Protein AF-F9N603-F1 (afdb_monomer)

Solvent-accessible surface area (backbone atoms only — not comparable to full-atom values): 3821 Å² total; per-residue (Å²): 132,86,81,83,80,68,84,57,65,34,43,38,67,56,42,14,68,74,68,75,48,56,59,73,58,24,48,52,49,34,52,51,54,36,53,55,38,44,75,71,73,41,90,72,50,92,72,33,39,52,43,68,60,53,32,56,75,70,66,67,56,84,132

Secondary structure (DSSP, 8-state):
---TTSPPEE-HHHHHHHHT--HHHHHHHHHHHHHHHHHTT---BTTBEEHHHHHHHTT-S--

Structure (mmCIF, N/CA/C/O backbone):
data_AF-F9N603-F1
#
_entry.id   AF-F9N603-F1
#
loop_
_atom_site.group_PDB
_atom_site.id
_atom_site.type_symbol
_atom_site.label_atom_id
_atom_site.label_alt_id
_atom_site.label_comp_id
_atom_site.label_asym_id
_atom_site.label_entity_id
_atom_site.label_seq_id
_atom_site.pdbx_PDB_ins_code
_atom_site.Cartn_x
_atom_site.Cartn_y
_atom_site.Cartn_z
_atom_site.occupancy
_atom_site.B_iso_or_equiv
_atom_site.auth_seq_id
_atom_site.auth_comp_id
_atom_site.auth_asym_id
_atom_site.auth_atom_id
_atom_site.pdbx_PDB_model_num
ATOM 1 N N . MET A 1 1 ? 14.002 21.746 8.918 1.00 39.59 1 MET A N 1
ATOM 2 C CA . MET A 1 1 ? 12.664 21.467 8.347 1.00 39.59 1 MET A CA 1
ATOM 3 C C . MET A 1 1 ? 12.293 20.025 8.661 1.00 39.59 1 MET A C 1
ATOM 5 O O . MET A 1 1 ? 12.948 19.122 8.156 1.00 39.59 1 MET A O 1
ATOM 9 N N . ASN A 1 2 ? 11.308 19.802 9.534 1.00 41.50 2 ASN A N 1
ATOM 10 C CA . ASN A 1 2 ? 10.819 18.457 9.852 1.00 41.50 2 ASN A CA 1
ATOM 11 C C . ASN A 1 2 ? 10.170 17.845 8.600 1.00 41.50 2 ASN A C 1
ATOM 13 O O . ASN A 1 2 ? 9.116 18.301 8.172 1.00 41.50 2 ASN A O 1
ATOM 17 N N . LYS A 1 3 ? 10.777 16.802 8.022 1.00 47.22 3 LYS A N 1
ATOM 18 C CA . LYS A 1 3 ? 10.261 16.052 6.856 1.00 47.22 3 LYS A CA 1
ATOM 19 C C . LYS A 1 3 ? 9.007 15.199 7.171 1.00 47.22 3 LYS A C 1
ATOM 21 O O . LYS A 1 3 ? 8.646 14.332 6.386 1.00 47.22 3 LYS A O 1
ATOM 26 N N . ASN A 1 4 ? 8.325 15.442 8.293 1.00 52.56 4 ASN A N 1
ATOM 27 C CA . 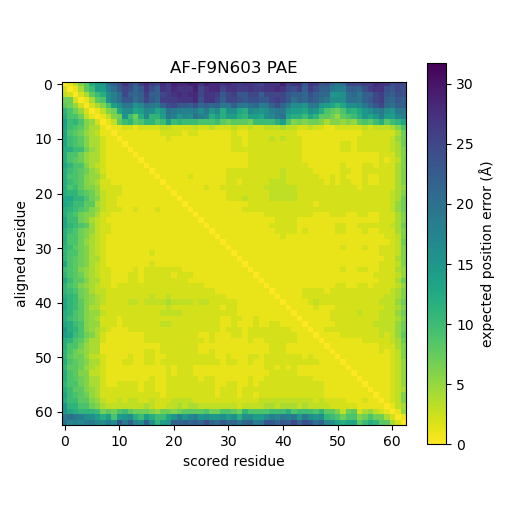ASN A 1 4 ? 7.352 14.523 8.901 1.00 52.56 4 ASN A CA 1
ATOM 28 C C . ASN A 1 4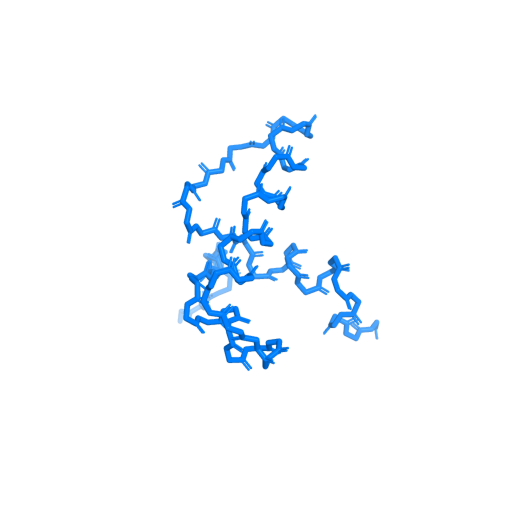 ? 5.870 14.854 8.640 1.00 52.56 4 ASN A C 1
ATOM 30 O O . ASN A 1 4 ? 5.022 14.493 9.447 1.00 52.56 4 ASN A O 1
ATOM 34 N N . LEU A 1 5 ? 5.524 15.516 7.532 1.00 55.53 5 LEU A N 1
ATOM 35 C CA . LEU A 1 5 ? 4.111 15.801 7.210 1.00 55.53 5 LEU A CA 1
ATOM 36 C C . LEU A 1 5 ? 3.648 15.288 5.843 1.00 55.53 5 LEU A C 1
ATOM 38 O O . LEU A 1 5 ? 2.448 15.271 5.588 1.00 55.53 5 LEU A O 1
ATOM 42 N N . ILE A 1 6 ? 4.557 14.837 4.975 1.00 58.91 6 ILE A N 1
ATOM 43 C CA . ILE A 1 6 ? 4.172 14.264 3.681 1.00 58.91 6 ILE A CA 1
ATOM 44 C C . ILE A 1 6 ? 4.045 12.746 3.856 1.00 58.91 6 ILE A C 1
ATOM 46 O O . ILE A 1 6 ? 5.038 12.103 4.208 1.00 58.91 6 ILE A O 1
ATOM 50 N N . PRO A 1 7 ? 2.867 12.140 3.605 1.00 60.91 7 PRO A N 1
ATOM 51 C CA . PRO A 1 7 ? 2.748 10.692 3.557 1.00 60.91 7 PRO A CA 1
ATOM 52 C C . PRO A 1 7 ? 3.714 10.152 2.499 1.00 60.91 7 PRO A C 1
ATOM 54 O O . PRO A 1 7 ? 3.602 10.483 1.320 1.00 60.91 7 PRO A O 1
ATOM 57 N N . SER A 1 8 ? 4.684 9.335 2.913 1.00 86.94 8 SER A N 1
ATOM 58 C CA . SER A 1 8 ? 5.506 8.588 1.961 1.00 86.94 8 SER A CA 1
ATOM 59 C C . SER A 1 8 ? 4.592 7.596 1.242 1.00 86.94 8 SER A C 1
ATOM 61 O O . SER A 1 8 ? 3.927 6.781 1.884 1.00 86.94 8 SER A O 1
ATOM 63 N N . TYR A 1 9 ? 4.515 7.711 -0.080 1.00 94.69 9 TYR A N 1
ATOM 64 C CA . TYR A 1 9 ? 3.836 6.749 -0.942 1.00 94.69 9 TYR A CA 1
ATOM 65 C C . TYR A 1 9 ? 4.853 5.754 -1.487 1.00 94.69 9 TYR A C 1
ATOM 67 O O . TYR A 1 9 ? 5.987 6.137 -1.766 1.00 9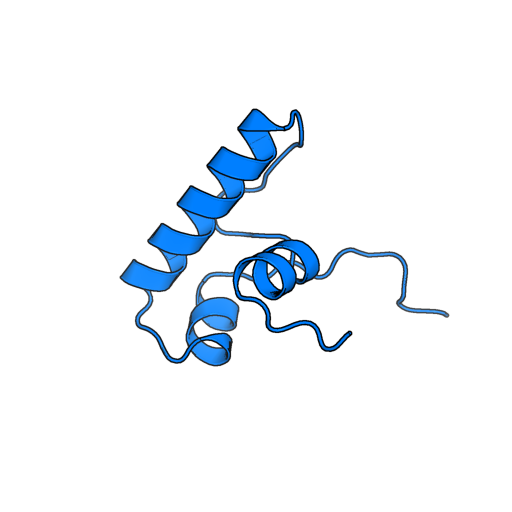4.69 9 TYR A O 1
ATOM 75 N N . LEU A 1 10 ? 4.419 4.510 -1.657 1.00 96.12 10 LEU A N 1
ATOM 76 C CA . LEU A 1 10 ? 5.186 3.443 -2.288 1.00 96.12 10 LEU A CA 1
ATOM 77 C C . LEU A 1 10 ? 4.609 3.153 -3.675 1.00 96.12 10 LEU A C 1
ATOM 79 O O . LEU A 1 10 ? 3.387 3.045 -3.821 1.00 96.12 10 LEU A O 1
ATOM 83 N N . ALA A 1 11 ? 5.480 3.038 -4.673 1.00 97.25 11 ALA A N 1
ATOM 84 C CA . ALA A 1 11 ? 5.183 2.503 -5.995 1.00 97.25 11 ALA A CA 1
ATOM 85 C C . ALA A 1 11 ? 5.431 0.983 -6.033 1.00 97.25 11 ALA A C 1
ATOM 87 O O . ALA A 1 11 ? 5.832 0.376 -5.041 1.00 97.25 11 ALA A O 1
ATOM 88 N N . ALA A 1 12 ? 5.164 0.346 -7.176 1.00 97.81 12 ALA A N 1
ATOM 89 C CA . ALA A 1 12 ? 5.313 -1.102 -7.316 1.00 97.81 12 ALA A CA 1
ATOM 90 C C . ALA A 1 12 ? 6.740 -1.574 -6.999 1.00 97.81 12 ALA A C 1
ATOM 92 O O . ALA A 1 12 ? 6.888 -2.577 -6.313 1.00 97.81 12 ALA A O 1
ATOM 93 N N . GLU A 1 13 ? 7.757 -0.838 -7.446 1.00 97.56 13 GLU A N 1
ATOM 94 C CA . GLU A 1 13 ? 9.174 -1.115 -7.197 1.00 97.56 13 GLU A CA 1
ATOM 95 C C .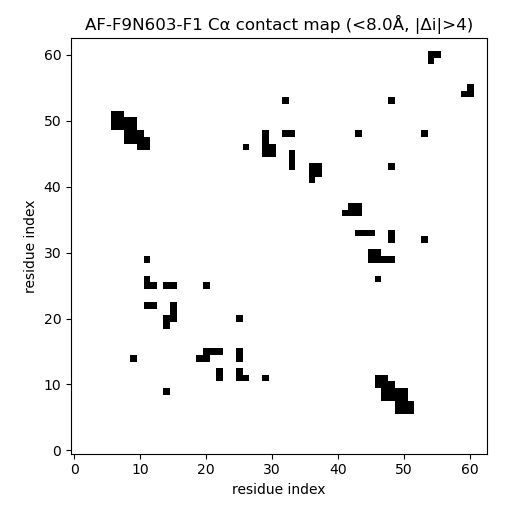 GLU A 1 13 ? 9.499 -1.112 -5.696 1.00 97.56 13 GLU A C 1
ATOM 97 O O . GLU A 1 13 ? 10.046 -2.091 -5.196 1.00 97.56 13 GLU A O 1
ATOM 102 N N . ASP A 1 14 ? 9.056 -0.095 -4.951 1.00 97.56 14 ASP A N 1
ATOM 103 C CA . ASP A 1 14 ? 9.274 -0.040 -3.499 1.00 97.56 14 ASP A CA 1
ATOM 104 C C . ASP A 1 14 ? 8.592 -1.216 -2.776 1.00 97.56 14 ASP A C 1
ATOM 106 O O . ASP A 1 14 ? 9.113 -1.769 -1.810 1.00 97.56 14 ASP A O 1
ATOM 110 N N . VAL A 1 15 ? 7.398 -1.611 -3.236 1.00 97.56 15 VAL A N 1
ATOM 111 C CA . VAL A 1 15 ? 6.643 -2.741 -2.671 1.00 97.56 15 VAL A CA 1
ATOM 112 C C . VAL A 1 15 ? 7.300 -4.081 -3.006 1.00 9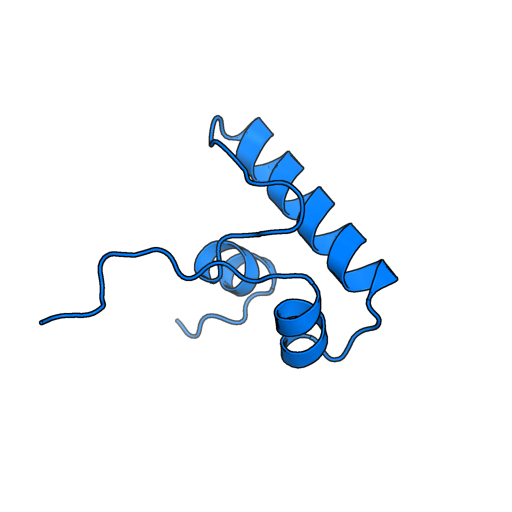7.56 15 VAL A C 1
ATOM 114 O O . VAL A 1 15 ? 7.239 -5.002 -2.192 1.00 97.56 15 VAL A O 1
ATOM 117 N N . MET A 1 16 ? 7.921 -4.204 -4.183 1.00 98.31 16 MET A N 1
ATOM 118 C CA . MET A 1 16 ? 8.706 -5.382 -4.553 1.00 98.31 16 MET A CA 1
ATOM 119 C C . MET A 1 16 ? 9.897 -5.559 -3.619 1.00 98.31 16 MET A C 1
ATOM 121 O O . MET A 1 16 ? 10.079 -6.655 -3.105 1.00 98.31 16 MET A O 1
ATOM 125 N N . GLU A 1 17 ? 10.664 -4.493 -3.384 1.00 97.38 17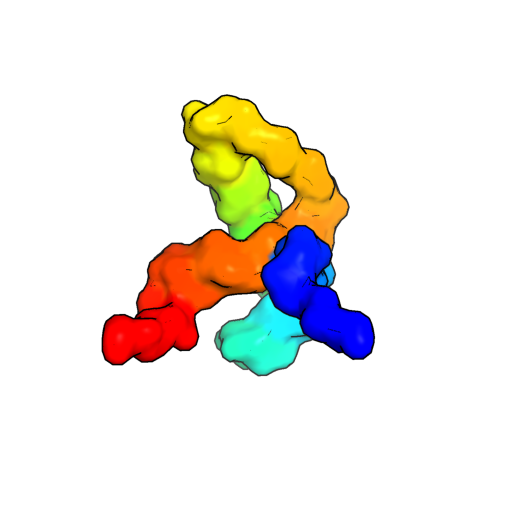 GLU A N 1
ATOM 126 C CA . GLU A 1 17 ? 11.833 -4.521 -2.499 1.00 97.38 17 GLU A CA 1
ATOM 127 C C . GLU A 1 17 ? 11.434 -4.784 -1.045 1.00 97.38 17 GLU A C 1
ATOM 129 O O . GLU A 1 17 ? 12.037 -5.614 -0.373 1.00 97.38 17 GLU A O 1
ATOM 134 N N . LEU A 1 18 ? 10.377 -4.123 -0.566 1.00 96.25 18 LEU A N 1
ATOM 135 C CA . LEU A 1 18 ? 9.920 -4.242 0.817 1.00 96.25 18 LEU A CA 1
ATOM 136 C C . LEU A 1 18 ? 9.40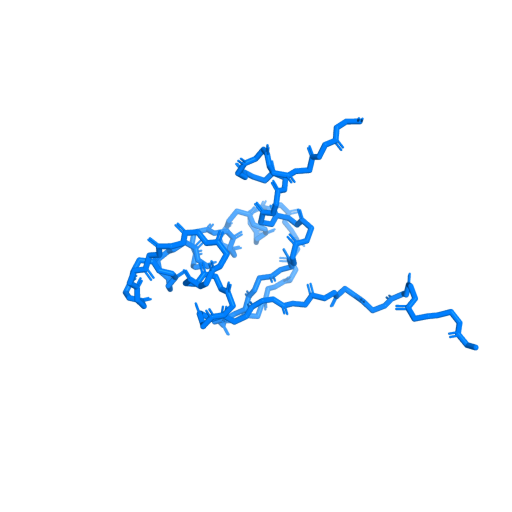0 -5.642 1.171 1.00 96.25 18 LEU A C 1
ATOM 138 O O . LEU A 1 18 ? 9.562 -6.080 2.307 1.00 96.25 18 LEU A O 1
ATOM 142 N N . LEU A 1 19 ? 8.713 -6.307 0.239 1.00 97.00 19 LEU A N 1
ATOM 143 C CA . LEU A 1 19 ? 8.051 -7.594 0.486 1.00 97.00 19 LEU A CA 1
ATOM 144 C C . LEU A 1 19 ? 8.751 -8.782 -0.191 1.00 97.00 19 LEU A C 1
ATOM 146 O O . LEU A 1 19 ? 8.244 -9.895 -0.085 1.00 97.00 19 LEU A O 1
ATOM 150 N N . ASP A 1 20 ? 9.859 -8.543 -0.897 1.00 97.81 20 ASP A N 1
ATOM 151 C CA . ASP A 1 20 ? 10.583 -9.515 -1.728 1.00 97.81 20 ASP A CA 1
ATOM 152 C C . ASP A 1 20 ? 9.663 -10.279 -2.704 1.00 97.81 20 ASP A C 1
ATOM 154 O O . ASP A 1 20 ? 9.508 -11.502 -2.683 1.00 97.81 20 ASP A O 1
ATOM 158 N N . ILE A 1 21 ? 8.966 -9.525 -3.560 1.00 98.25 21 ILE A N 1
ATOM 159 C CA . ILE A 1 21 ? 7.987 -10.071 -4.512 1.00 98.25 21 ILE A CA 1
ATOM 160 C C . ILE A 1 21 ? 8.167 -9.532 -5.927 1.00 98.25 21 ILE A C 1
ATOM 162 O O . ILE A 1 21 ? 8.760 -8.489 -6.177 1.00 98.25 21 ILE A O 1
ATOM 166 N N . ARG A 1 22 ? 7.559 -10.227 -6.893 1.00 98.44 22 ARG A N 1
ATOM 167 C CA . ARG A 1 22 ? 7.530 -9.793 -8.296 1.00 98.44 22 ARG A CA 1
ATOM 168 C C . ARG A 1 22 ? 6.537 -8.651 -8.535 1.00 98.44 22 ARG A C 1
ATOM 170 O O . ARG A 1 22 ? 5.485 -8.569 -7.898 1.00 98.44 22 ARG A O 1
ATOM 177 N N . ARG A 1 23 ? 6.814 -7.849 -9.570 1.00 97.94 23 ARG A N 1
ATOM 178 C CA . ARG A 1 23 ? 6.031 -6.668 -9.985 1.00 97.94 23 ARG A CA 1
ATOM 179 C C . ARG A 1 23 ? 4.527 -6.914 -10.113 1.00 97.94 23 ARG A C 1
ATOM 181 O O . ARG A 1 23 ? 3.728 -6.114 -9.633 1.00 97.94 23 ARG A O 1
ATOM 188 N N . SER A 1 24 ? 4.118 -8.025 -10.729 1.00 98.31 24 SER A N 1
ATOM 189 C CA . SER A 1 24 ? 2.691 -8.353 -10.895 1.00 98.31 24 SER A CA 1
ATOM 190 C C . SER A 1 24 ? 1.971 -8.519 -9.551 1.00 98.31 24 SER A C 1
ATOM 192 O O . SER A 1 24 ? 0.829 -8.076 -9.388 1.00 98.31 24 SER A O 1
ATOM 194 N N . LYS A 1 25 ? 2.651 -9.102 -8.556 1.00 98.56 25 LYS A N 1
ATOM 195 C CA . LYS A 1 25 ? 2.123 -9.249 -7.199 1.00 98.56 25 LYS A CA 1
ATOM 196 C C . LYS A 1 25 ? 2.087 -7.908 -6.468 1.00 98.56 25 LYS A C 1
ATOM 198 O O . LYS A 1 25 ? 1.080 -7.625 -5.822 1.00 98.56 25 LYS A O 1
ATOM 203 N N . ALA A 1 26 ? 3.110 -7.069 -6.635 1.00 98.56 26 ALA A N 1
ATOM 204 C CA . ALA A 1 26 ? 3.141 -5.719 -6.073 1.00 98.56 26 ALA A CA 1
ATOM 205 C C . ALA A 1 26 ? 1.954 -4.864 -6.559 1.00 98.56 26 ALA A C 1
ATOM 207 O O . ALA A 1 26 ? 1.210 -4.332 -5.737 1.00 98.56 26 ALA A O 1
ATOM 208 N N . TYR A 1 27 ? 1.677 -4.825 -7.870 1.00 98.50 27 TYR A N 1
ATOM 209 C CA . TYR A 1 27 ? 0.494 -4.127 -8.398 1.00 98.50 27 TYR A CA 1
ATOM 210 C C . TYR A 1 27 ? -0.825 -4.693 -7.870 1.00 98.50 27 TYR A C 1
ATOM 212 O O . TYR A 1 27 ? -1.742 -3.933 -7.559 1.00 98.50 27 TYR A O 1
ATOM 220 N N . SER A 1 28 ? -0.922 -6.020 -7.740 1.00 98.62 28 SER A N 1
ATOM 221 C CA . SER A 1 28 ? -2.116 -6.669 -7.185 1.00 98.62 28 SER A CA 1
ATOM 222 C C . SER A 1 28 ? -2.361 -6.252 -5.731 1.00 98.62 28 SER A C 1
ATOM 224 O O . SER A 1 28 ? -3.502 -5.996 -5.346 1.00 98.62 28 SER A O 1
ATOM 226 N N . ILE A 1 29 ? -1.296 -6.142 -4.929 1.00 98.62 29 ILE A N 1
ATOM 227 C CA . ILE A 1 29 ? -1.361 -5.661 -3.544 1.00 98.62 29 ILE A CA 1
ATOM 228 C C . ILE A 1 29 ? -1.768 -4.188 -3.511 1.00 98.62 29 ILE A C 1
ATOM 230 O O . ILE A 1 29 ? -2.731 -3.859 -2.826 1.00 98.62 29 ILE A O 1
ATOM 234 N N . ILE A 1 30 ? -1.107 -3.321 -4.284 1.00 98.56 30 ILE A N 1
ATOM 235 C CA . ILE A 1 30 ? -1.434 -1.887 -4.345 1.00 98.56 30 ILE A CA 1
ATOM 236 C C . ILE A 1 30 ? -2.907 -1.684 -4.706 1.00 98.56 30 ILE A C 1
ATOM 238 O O . ILE A 1 30 ? -3.615 -0.952 -4.019 1.00 98.56 30 ILE A O 1
ATOM 242 N N . ARG A 1 31 ? -3.403 -2.386 -5.733 1.00 98.69 31 ARG A N 1
ATOM 243 C CA . ARG A 1 31 ? -4.812 -2.316 -6.135 1.00 98.69 31 ARG A CA 1
ATOM 244 C C . ARG A 1 31 ? -5.743 -2.747 -5.006 1.00 98.69 31 ARG A C 1
ATOM 246 O O . ARG A 1 31 ? -6.729 -2.066 -4.751 1.00 98.69 31 ARG A O 1
ATOM 253 N N . LYS A 1 32 ? -5.431 -3.850 -4.320 1.00 98.69 32 LYS A N 1
ATOM 254 C CA . LYS A 1 32 ? -6.231 -4.327 -3.186 1.00 98.69 32 LYS A CA 1
ATOM 255 C C . LYS A 1 32 ? -6.282 -3.291 -2.061 1.00 98.69 32 LYS A C 1
ATOM 257 O O . LYS A 1 32 ? -7.361 -3.010 -1.555 1.00 98.69 32 LYS A O 1
ATOM 262 N N . LEU A 1 33 ? -5.140 -2.715 -1.689 1.00 98.44 33 LEU A N 1
ATOM 263 C CA . LEU A 1 33 ? -5.064 -1.713 -0.624 1.00 98.44 33 LEU A CA 1
ATOM 264 C C . LEU A 1 33 ? -5.793 -0.418 -1.001 1.00 98.44 33 LEU A C 1
ATOM 266 O O . LEU A 1 33 ? -6.461 0.160 -0.150 1.00 98.44 33 LEU A O 1
ATOM 270 N N . ASN A 1 34 ? -5.731 -0.004 -2.267 1.00 98.50 34 ASN A N 1
ATOM 271 C CA . ASN A 1 34 ? -6.502 1.139 -2.750 1.00 98.50 34 ASN A CA 1
ATOM 272 C C . ASN A 1 34 ? -8.013 0.878 -2.670 1.00 98.50 34 ASN A C 1
ATOM 274 O O . ASN A 1 34 ? -8.730 1.702 -2.118 1.00 98.50 34 ASN A O 1
ATOM 278 N N . VAL A 1 35 ? -8.496 -0.300 -3.077 1.00 98.69 35 VAL A N 1
ATOM 279 C CA . VAL A 1 35 ? -9.919 -0.659 -2.911 1.00 98.69 35 VAL A CA 1
ATOM 280 C C . VAL A 1 35 ? -10.344 -0.621 -1.435 1.00 98.69 35 VAL A C 1
ATOM 282 O O . VAL A 1 35 ? -11.425 -0.129 -1.112 1.00 98.69 35 VAL A O 1
ATOM 285 N N . GLU A 1 36 ? -9.500 -1.094 -0.512 1.00 98.44 36 GLU A N 1
ATOM 286 C CA . GLU A 1 36 ? -9.787 -1.006 0.927 1.00 98.44 36 GLU A CA 1
ATOM 287 C C . GLU A 1 36 ? -9.875 0.445 1.428 1.00 98.44 36 GLU A C 1
ATOM 289 O O . GLU A 1 36 ? -10.721 0.753 2.268 1.00 98.44 36 GLU A O 1
ATOM 294 N N . LEU A 1 37 ? -9.004 1.331 0.938 1.00 98.19 37 LEU A N 1
ATOM 295 C CA . LEU A 1 37 ? -8.996 2.752 1.291 1.00 98.19 37 LEU A CA 1
ATOM 296 C C . LEU A 1 37 ? -10.209 3.490 0.711 1.00 98.19 37 LEU A C 1
ATOM 298 O O . LEU A 1 37 ? -10.864 4.231 1.440 1.00 98.19 37 LEU A O 1
ATOM 302 N N . GLU A 1 38 ? -10.556 3.227 -0.548 1.00 98.38 38 GLU A N 1
ATOM 303 C CA . GLU A 1 38 ? -11.763 3.749 -1.204 1.00 98.38 38 GLU A CA 1
ATOM 304 C C . GLU A 1 38 ? -13.027 3.327 -0.452 1.00 98.38 38 GLU A C 1
ATOM 306 O O . GLU A 1 38 ? -13.891 4.153 -0.172 1.00 98.38 38 GLU A O 1
ATOM 311 N N . THR A 1 39 ? -13.098 2.061 -0.026 1.00 98.44 39 THR A N 1
ATOM 312 C CA . THR A 1 39 ? -14.217 1.538 0.780 1.00 98.44 39 THR A CA 1
ATOM 313 C C . THR A 1 39 ? -14.349 2.269 2.122 1.00 98.44 39 THR A C 1
ATOM 315 O O . THR A 1 39 ? -15.448 2.404 2.652 1.00 98.44 39 THR A O 1
ATOM 318 N N . LYS A 1 40 ? -13.241 2.775 2.676 1.00 98.00 40 LYS A N 1
ATOM 319 C CA . LYS A 1 40 ? -13.219 3.595 3.898 1.00 98.00 40 LYS A CA 1
ATOM 320 C C . LYS A 1 40 ? -13.493 5.085 3.638 1.00 98.00 40 LYS A C 1
ATOM 322 O O . LYS A 1 40 ? -13.439 5.872 4.578 1.00 98.00 40 LYS A O 1
ATOM 327 N N . GLY A 1 41 ? -13.767 5.480 2.393 1.00 98.31 41 GLY A N 1
ATOM 328 C CA . GLY A 1 41 ? -14.028 6.866 2.001 1.00 98.31 41 GLY A CA 1
ATOM 329 C C . GLY A 1 41 ? -12.772 7.708 1.755 1.00 98.31 41 GLY A C 1
ATOM 330 O O . GLY A 1 41 ? -12.874 8.929 1.656 1.00 98.31 41 GLY A O 1
ATOM 331 N N . PHE A 1 42 ? -11.589 7.092 1.662 1.00 97.81 42 PHE A N 1
ATOM 332 C CA . PHE A 1 42 ? -10.350 7.805 1.347 1.00 97.81 42 PHE A CA 1
ATOM 333 C C . PHE A 1 42 ? -10.104 7.875 -0.162 1.00 97.81 42 PHE A C 1
ATOM 335 O O . PHE A 1 42 ? -10.434 6.956 -0.909 1.00 97.81 42 PHE A O 1
ATOM 342 N N . MET A 1 43 ? -9.445 8.949 -0.600 1.00 97.25 43 MET A N 1
ATOM 343 C CA . MET A 1 43 ? -8.908 9.041 -1.956 1.00 97.25 43 MET A CA 1
ATOM 344 C C . MET A 1 43 ? -7.652 8.181 -2.106 1.00 97.25 43 MET A C 1
ATOM 346 O O . MET A 1 43 ? -6.851 8.047 -1.177 1.00 97.25 43 MET A O 1
ATOM 350 N N . THR A 1 44 ? -7.457 7.639 -3.303 1.00 97.31 44 THR A N 1
ATOM 351 C CA . THR A 1 44 ? -6.329 6.773 -3.651 1.00 97.31 44 THR A CA 1
ATOM 352 C C . THR A 1 44 ? -5.653 7.254 -4.927 1.00 97.31 44 THR A C 1
ATOM 354 O O . THR A 1 44 ? -6.199 8.047 -5.693 1.00 97.31 44 THR A O 1
ATOM 357 N N . ILE A 1 45 ? -4.428 6.779 -5.153 1.00 97.19 45 ILE A N 1
ATOM 358 C CA . ILE A 1 45 ? -3.671 7.056 -6.374 1.00 97.19 45 ILE A CA 1
ATOM 359 C C . ILE A 1 45 ? -3.389 5.710 -7.047 1.00 97.19 45 ILE A C 1
ATOM 361 O O . ILE A 1 45 ? -2.687 4.880 -6.460 1.00 97.19 45 ILE A O 1
ATOM 365 N N . PRO A 1 46 ? -3.894 5.456 -8.266 1.00 96.62 46 PRO A N 1
ATOM 366 C CA . PRO A 1 46 ? -3.577 4.235 -8.995 1.00 96.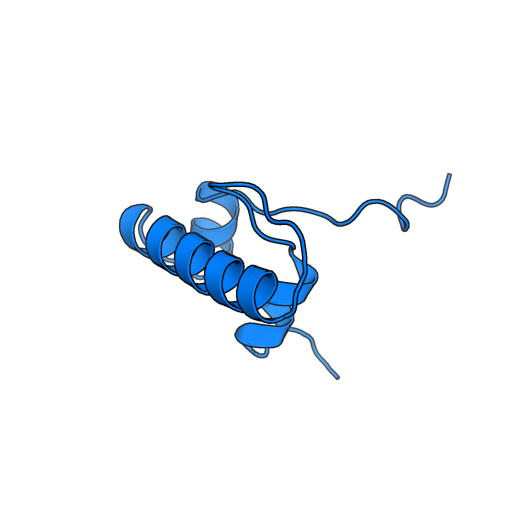62 46 PRO A CA 1
ATOM 367 C C . PRO A 1 46 ? -2.063 4.003 -9.090 1.00 96.62 46 PRO A C 1
ATOM 369 O O . PRO A 1 46 ? -1.298 4.905 -9.422 1.00 96.62 46 PRO A O 1
ATOM 372 N N . GLY A 1 47 ? -1.621 2.784 -8.770 1.00 96.94 47 GLY A N 1
ATOM 373 C CA . GLY A 1 47 ? -0.201 2.416 -8.795 1.00 96.94 47 GLY A CA 1
ATOM 374 C C . GLY A 1 47 ? 0.628 2.906 -7.603 1.00 96.94 47 GLY A C 1
ATOM 375 O O . GLY A 1 47 ? 1.821 2.615 -7.560 1.00 96.94 47 GLY A O 1
ATOM 376 N N . ARG A 1 48 ? 0.023 3.593 -6.625 1.00 97.56 48 ARG A N 1
ATOM 377 C CA . ARG A 1 48 ? 0.678 3.986 -5.371 1.00 97.56 48 ARG A CA 1
ATOM 378 C C . ARG A 1 48 ? -0.169 3.628 -4.157 1.00 97.56 48 ARG A C 1
ATOM 380 O O . ARG A 1 48 ? -1.387 3.531 -4.254 1.00 97.56 48 ARG A O 1
ATOM 387 N N . VAL A 1 49 ? 0.479 3.477 -3.006 1.00 97.56 49 VAL A N 1
ATOM 388 C CA . VAL A 1 49 ? -0.189 3.244 -1.717 1.00 97.56 49 VAL A CA 1
ATOM 389 C C . VAL A 1 49 ? 0.528 3.998 -0.590 1.00 97.56 49 VAL A C 1
ATOM 391 O O . VAL A 1 49 ? 1.756 4.110 -0.634 1.00 97.56 49 VAL A O 1
ATOM 394 N N . PRO A 1 50 ? -0.179 4.525 0.429 1.00 96.75 50 PRO A N 1
ATOM 395 C CA . PRO A 1 50 ? 0.477 5.102 1.599 1.00 96.75 50 PRO A CA 1
ATOM 396 C C . PRO A 1 50 ? 1.349 4.058 2.316 1.00 96.75 50 PRO A C 1
ATOM 398 O O . PRO A 1 50 ? 0.848 3.010 2.729 1.00 96.75 50 PRO A O 1
ATOM 401 N N . LYS A 1 51 ? 2.639 4.360 2.521 1.00 95.19 51 LYS A N 1
ATOM 402 C CA . LYS A 1 51 ? 3.619 3.474 3.180 1.00 95.19 51 LYS A CA 1
ATOM 403 C C . LYS A 1 51 ? 3.102 2.958 4.516 1.00 95.19 51 LYS A C 1
ATOM 405 O O . LYS A 1 51 ? 3.122 1.758 4.760 1.00 95.19 51 LYS A O 1
ATOM 410 N N . LYS A 1 52 ? 2.596 3.864 5.357 1.00 93.69 52 LYS A N 1
ATOM 411 C CA . LYS A 1 52 ? 2.057 3.526 6.680 1.00 93.69 52 LYS A CA 1
ATOM 412 C C . LYS A 1 52 ? 0.929 2.495 6.586 1.00 93.69 52 LYS A C 1
ATOM 414 O O . LYS A 1 52 ? 0.971 1.499 7.294 1.00 93.69 52 LYS A O 1
ATOM 419 N N . TYR A 1 53 ? -0.017 2.692 5.666 1.00 95.94 53 TYR A N 1
ATOM 420 C CA . TYR A 1 53 ? -1.145 1.777 5.489 1.00 95.94 53 TYR A CA 1
ATOM 421 C C . TYR A 1 53 ? -0.692 0.384 5.039 1.00 95.94 53 TYR A C 1
ATOM 423 O O . TYR A 1 53 ? -1.174 -0.621 5.556 1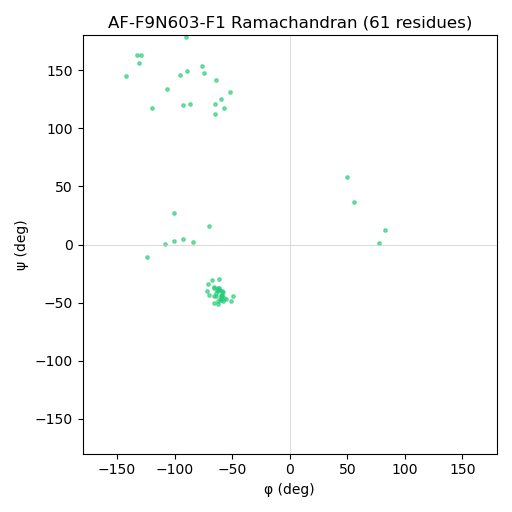.00 95.94 53 TYR A O 1
ATOM 431 N N . LEU A 1 54 ? 0.267 0.314 4.110 1.00 96.44 54 LEU A N 1
ATOM 432 C CA . LEU A 1 54 ? 0.847 -0.961 3.699 1.00 96.44 54 LEU A CA 1
ATOM 433 C C . LEU A 1 54 ? 1.543 -1.655 4.879 1.00 96.44 54 LEU A C 1
ATOM 435 O O . LEU A 1 54 ? 1.233 -2.811 5.155 1.00 96.44 54 LEU A O 1
ATOM 439 N N . LEU A 1 55 ? 2.428 -0.963 5.604 1.00 95.56 55 LEU A N 1
ATOM 440 C CA . LEU A 1 55 ? 3.149 -1.547 6.742 1.00 95.56 55 LEU A CA 1
ATOM 441 C C . LEU A 1 55 ? 2.190 -2.045 7.834 1.00 95.56 55 LEU A C 1
ATOM 443 O O . LEU A 1 55 ? 2.346 -3.163 8.317 1.00 95.56 55 LEU A O 1
ATOM 447 N N . GLU A 1 56 ? 1.152 -1.276 8.172 1.00 95.19 56 GLU A N 1
ATOM 448 C CA . GLU A 1 56 ? 0.100 -1.702 9.107 1.00 95.19 56 GLU A CA 1
ATOM 449 C C . GLU A 1 56 ? -0.610 -2.971 8.632 1.00 95.19 56 GLU A C 1
ATOM 451 O O . GLU A 1 56 ? -0.829 -3.900 9.415 1.00 95.19 56 GLU A O 1
ATOM 456 N N . ARG A 1 57 ? -0.959 -3.035 7.340 1.00 96.75 57 ARG A N 1
ATOM 457 C CA . ARG A 1 57 ? -1.714 -4.159 6.778 1.00 96.75 57 ARG A CA 1
ATOM 458 C C . ARG A 1 57 ? -0.914 -5.457 6.756 1.00 96.75 57 ARG A C 1
ATOM 460 O O . ARG A 1 57 ? -1.507 -6.521 6.907 1.00 96.75 57 ARG A O 1
ATOM 467 N N . PHE A 1 58 ? 0.405 -5.355 6.614 1.00 96.25 58 PHE A N 1
ATOM 468 C CA . PHE A 1 58 ? 1.337 -6.480 6.680 1.00 96.25 58 PHE A CA 1
ATOM 469 C C . PHE A 1 58 ? 1.921 -6.717 8.081 1.00 96.25 58 PHE A C 1
ATOM 471 O O . PHE A 1 58 ? 2.758 -7.600 8.226 1.00 96.25 58 PHE A O 1
ATOM 478 N N . LYS A 1 59 ? 1.478 -5.978 9.112 1.00 94.50 59 LYS A N 1
ATOM 479 C CA . LYS A 1 59 ? 2.007 -6.073 10.488 1.00 94.50 59 LYS A CA 1
ATOM 480 C C . LYS A 1 59 ? 3.526 -5.844 10.575 1.00 94.50 59 LYS A C 1
ATOM 482 O O . LYS A 1 59 ? 4.202 -6.463 11.382 1.00 94.50 59 LYS A O 1
ATOM 487 N N . LEU A 1 60 ? 4.038 -4.928 9.752 1.00 92.81 60 LEU A N 1
ATOM 488 C CA . LEU A 1 60 ? 5.451 -4.527 9.690 1.00 92.81 60 LEU A CA 1
ATOM 489 C C . LEU A 1 60 ? 5.742 -3.211 10.431 1.00 92.81 60 LEU A C 1
ATOM 491 O O . LEU A 1 60 ? 6.858 -2.702 10.362 1.00 92.81 60 LEU A O 1
ATOM 495 N N . LEU A 1 61 ? 4.745 -2.614 11.090 1.00 84.12 61 LEU A N 1
ATOM 496 C CA . LEU A 1 61 ? 5.004 -1.586 12.096 1.00 84.12 61 LEU A CA 1
ATOM 497 C C . LEU A 1 61 ? 5.239 -2.288 13.431 1.00 84.12 61 LEU A C 1
ATOM 499 O O . LEU A 1 61 ? 4.351 -3.006 13.895 1.00 84.12 61 LEU A O 1
ATOM 503 N N . GLU A 1 62 ? 6.413 -2.083 14.024 1.00 69.25 62 GLU A N 1
ATOM 504 C CA . GLU A 1 62 ? 6.634 -2.452 15.423 1.00 69.25 62 GLU A CA 1
ATOM 505 C C . GLU A 1 62 ? 5.722 -1.602 16.322 1.00 69.25 62 GLU A C 1
ATOM 507 O O . GLU A 1 62 ? 5.454 -0.435 16.009 1.00 69.25 62 GLU A O 1
ATOM 512 N N . LEU A 1 63 ? 5.187 -2.229 17.375 1.00 53.47 63 LEU A N 1
ATOM 513 C CA . LEU A 1 63 ? 4.328 -1.594 18.381 1.00 53.47 63 LEU A CA 1
ATOM 514 C C . LEU A 1 63 ? 5.138 -0.707 19.327 1.00 53.47 63 LEU A C 1
ATOM 516 O O . LEU A 1 63 ? 6.235 -1.145 19.737 1.00 53.47 63 LEU A O 1
#

Foldseek 3Di:
DPPPPDQDKDALVNQCVVVVDDSVVSLVVLVVLQVVCVVVVHDDDRRIDRPVSVCVVVVVDDD

Mean predicted aligned error: 4.7 Å

Nearest PDB structures (foldseek):
  2z99-assembly1_A-2  TM=5.460E-01  e=2.504E+00  Mycobacterium tuberculosis
  3gl5-assembly1_A-2  TM=5.730E-01  e=2.681E+00  Streptomyces coelicolor A3(2)
  7rmw-assembly2_D  TM=6.656E-01  e=4.972E+00  Bacillus subtilis
  1p4a-assembly2_D  TM=6.018E-01  e=3.528E+00  Bacillus subtilis
  8gbd-assembly1_A  TM=4.846E-01  e=4.334E+00  Homo sapiens

Radius of gyration: 11.88 Å; Cα contacts (8 Å, |Δi|>4): 57; chains: 1; bounding box: 27×32×29 Å

pLDDT: mean 90.63, std 15.83, range [39.59, 98.69]

Sequence (63 aa):
MNKNLIPSYLAAEDVMELLDIRRSKAYSIIRKLNVELETKGFMTIPGRVPKKYLLERFKLLEL